Protein AF-A0A4R2BZF6-F1 (afdb_monomer_lite)

Structure (mmCIF, N/CA/C/O backbone):
data_AF-A0A4R2BZF6-F1
#
_entry.id   AF-A0A4R2BZF6-F1
#
loop_
_atom_site.group_PDB
_atom_site.id
_atom_site.type_symbol
_atom_site.label_atom_id
_atom_site.label_alt_id
_atom_site.label_comp_id
_atom_site.label_asym_id
_atom_site.label_entity_id
_atom_site.label_seq_id
_atom_site.pdbx_PDB_ins_code
_atom_site.Cartn_x
_atom_site.Cartn_y
_atom_site.Cartn_z
_atom_site.occupancy
_atom_site.B_iso_or_equiv
_atom_site.auth_seq_id
_atom_site.auth_comp_id
_atom_site.auth_asym_id
_atom_site.auth_atom_id
_atom_site.pdbx_PDB_model_num
ATOM 1 N N . MET A 1 1 ? -47.496 -6.675 66.208 1.00 60.31 1 MET A N 1
ATOM 2 C CA . MET A 1 1 ? -47.220 -6.946 64.779 1.00 60.31 1 MET A CA 1
ATOM 3 C C . MET A 1 1 ? -46.316 -8.162 64.712 1.00 60.31 1 MET A C 1
ATOM 5 O O . MET A 1 1 ? -45.277 -8.143 65.356 1.00 60.31 1 MET A O 1
ATOM 9 N N . ASP A 1 2 ? -46.725 -9.224 64.016 1.00 83.88 2 ASP A N 1
ATOM 10 C CA . ASP A 1 2 ? -45.923 -10.448 63.903 1.00 83.88 2 ASP A CA 1
ATOM 11 C C . ASP A 1 2 ? -44.584 -10.161 63.216 1.00 83.88 2 ASP A C 1
ATOM 13 O O . ASP A 1 2 ? -44.564 -9.524 62.162 1.00 83.88 2 ASP A O 1
ATOM 17 N N . ILE A 1 3 ? -43.482 -10.678 63.768 1.00 85.06 3 ILE A N 1
ATOM 18 C CA . ILE A 1 3 ? -42.110 -10.501 63.246 1.00 85.06 3 ILE A CA 1
ATOM 19 C C . ILE A 1 3 ? -41.996 -10.851 61.755 1.00 85.06 3 ILE A C 1
ATOM 21 O O . ILE A 1 3 ? -41.257 -10.221 61.006 1.00 85.06 3 ILE A O 1
ATOM 25 N N . ARG A 1 4 ? -42.775 -11.834 61.296 1.00 85.94 4 ARG A N 1
ATOM 26 C CA . ARG A 1 4 ? -42.812 -12.231 59.884 1.00 85.94 4 ARG A CA 1
ATOM 27 C C . ARG A 1 4 ? -43.486 -11.174 59.007 1.00 85.94 4 ARG A C 1
ATOM 29 O O . ARG A 1 4 ? -43.021 -10.911 57.906 1.00 85.94 4 ARG A O 1
ATOM 36 N N . ARG A 1 5 ? -44.554 -10.539 59.497 1.00 83.81 5 ARG A N 1
ATOM 37 C CA . ARG A 1 5 ? -45.266 -9.474 58.772 1.00 83.81 5 ARG A CA 1
ATOM 38 C C . ARG A 1 5 ? -44.455 -8.184 58.734 1.00 83.81 5 ARG A C 1
ATOM 40 O O . ARG A 1 5 ? -44.429 -7.537 57.693 1.00 83.81 5 ARG A O 1
ATOM 47 N N . SER A 1 6 ? -43.765 -7.834 59.822 1.00 84.00 6 SER A N 1
ATOM 48 C CA . SER A 1 6 ? -42.873 -6.668 59.829 1.00 84.00 6 SER A CA 1
ATOM 49 C C . SER A 1 6 ? -41.645 -6.871 58.939 1.00 84.00 6 SER A C 1
ATOM 51 O O . SER A 1 6 ? -41.272 -5.943 58.229 1.00 84.00 6 SER A O 1
ATOM 53 N N . ALA A 1 7 ? -41.066 -8.078 58.897 1.00 88.88 7 ALA A N 1
ATOM 54 C CA . ALA A 1 7 ? -39.955 -8.393 57.997 1.00 88.88 7 ALA A CA 1
ATOM 55 C C . ALA A 1 7 ? -40.351 -8.283 56.513 1.00 88.88 7 ALA A C 1
ATOM 57 O O . ALA A 1 7 ? -39.617 -7.692 55.724 1.00 88.88 7 ALA A O 1
ATOM 58 N N . VAL A 1 8 ? -41.532 -8.791 56.139 1.00 91.88 8 VAL A N 1
ATOM 59 C CA . VAL A 1 8 ? -42.047 -8.681 54.762 1.00 91.88 8 VAL A CA 1
ATOM 60 C C . VAL A 1 8 ? -42.300 -7.220 54.379 1.00 91.88 8 VAL A C 1
ATOM 62 O O . VAL A 1 8 ? -41.918 -6.799 53.289 1.00 91.88 8 VAL A O 1
ATOM 65 N N . LEU A 1 9 ? -42.885 -6.429 55.284 1.00 91.75 9 LEU A N 1
ATOM 66 C CA . LEU A 1 9 ? -43.101 -4.995 55.071 1.00 91.75 9 LEU A CA 1
ATOM 67 C C . LEU A 1 9 ? -41.784 -4.229 54.902 1.00 91.75 9 LEU A C 1
ATOM 69 O O . LEU A 1 9 ? -41.668 -3.416 53.989 1.00 91.75 9 LEU A O 1
ATOM 73 N N . ALA A 1 10 ? -40.779 -4.511 55.733 1.00 93.44 10 ALA A N 1
ATOM 74 C CA . ALA A 1 10 ? -39.474 -3.862 55.638 1.00 93.44 10 ALA A CA 1
ATOM 75 C C . ALA A 1 10 ? -38.775 -4.160 54.301 1.00 93.44 10 ALA A C 1
ATOM 77 O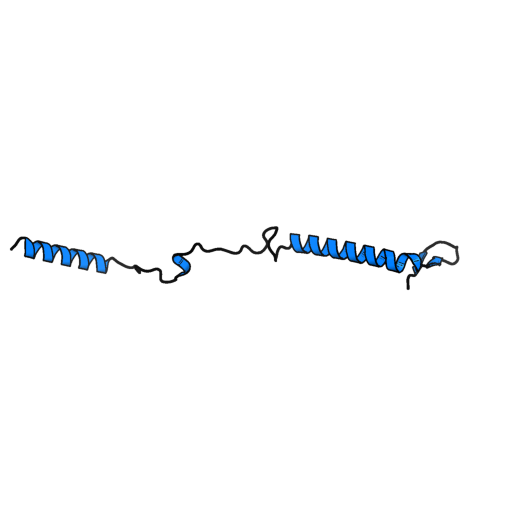 O . ALA A 1 10 ? -38.222 -3.255 53.678 1.00 93.44 10 ALA A O 1
ATOM 78 N N . LEU A 1 11 ? -38.844 -5.408 53.829 1.00 93.81 11 LEU A N 1
ATOM 79 C CA . LEU A 1 11 ? -38.231 -5.823 52.566 1.00 93.81 11 LEU A CA 1
ATOM 80 C C . LEU A 1 11 ? -38.942 -5.188 51.360 1.00 93.81 11 LEU A C 1
ATOM 82 O O . LEU A 1 11 ? -38.282 -4.704 50.443 1.00 93.81 11 LEU A O 1
ATOM 86 N N . ALA A 1 12 ? -40.276 -5.105 51.396 1.00 93.00 12 ALA A N 1
ATOM 87 C CA . ALA A 1 12 ? -41.061 -4.435 50.359 1.00 93.00 12 ALA A CA 1
ATOM 88 C C . ALA A 1 12 ? -40.745 -2.932 50.267 1.00 93.00 12 ALA A C 1
ATOM 90 O O . ALA A 1 12 ? -40.571 -2.403 49.169 1.00 93.00 12 ALA A O 1
ATOM 91 N N . ILE A 1 13 ? -40.614 -2.254 51.412 1.00 94.44 13 ILE A N 1
ATOM 92 C CA . ILE A 1 13 ? -40.240 -0.834 51.459 1.00 94.44 13 ILE A CA 1
ATOM 93 C C . ILE A 1 13 ? -38.818 -0.637 50.921 1.00 94.44 13 ILE A C 1
ATOM 95 O O . ILE A 1 13 ? -38.595 0.251 50.099 1.00 94.44 13 ILE A O 1
ATOM 99 N N . ALA A 1 14 ? -37.866 -1.484 51.321 1.00 93.31 14 ALA A N 1
ATOM 100 C CA . ALA A 1 14 ? -36.486 -1.405 50.846 1.00 93.31 14 ALA A CA 1
ATOM 101 C C . ALA A 1 14 ? -36.377 -1.612 49.325 1.00 93.31 14 ALA A C 1
ATOM 103 O O . ALA A 1 14 ? -35.686 -0.848 48.653 1.00 93.31 14 ALA A O 1
ATOM 104 N N . ALA A 1 15 ? -37.102 -2.587 48.767 1.00 90.19 15 ALA A N 1
ATOM 105 C CA . ALA A 1 15 ? -37.152 -2.819 47.324 1.00 90.19 15 ALA A CA 1
ATOM 106 C C . ALA A 1 15 ? -37.812 -1.651 46.566 1.00 90.19 15 ALA A C 1
ATOM 108 O O . ALA A 1 15 ? -37.323 -1.246 45.511 1.00 90.19 15 ALA A O 1
ATOM 109 N N . GLY A 1 16 ? -38.879 -1.067 47.123 1.00 88.50 16 GLY A N 1
ATOM 110 C CA . GLY A 1 16 ? -39.540 0.112 46.559 1.00 88.50 16 GLY A CA 1
ATOM 111 C C . GLY A 1 16 ? -38.617 1.332 46.496 1.00 88.50 16 GLY A C 1
ATOM 112 O O . GLY A 1 16 ? -38.491 1.960 45.445 1.00 88.50 16 GLY A O 1
ATOM 113 N N . ILE A 1 17 ? -37.900 1.625 47.583 1.00 91.19 17 ILE A N 1
ATOM 114 C CA . ILE A 1 17 ? -36.915 2.719 47.624 1.00 91.19 17 ILE A CA 1
ATOM 115 C C . ILE A 1 17 ? -35.772 2.458 46.636 1.00 91.19 17 ILE A C 1
ATOM 117 O O . ILE A 1 17 ? -35.382 3.358 45.894 1.00 91.19 17 ILE A O 1
ATOM 121 N N . PHE A 1 18 ? -35.269 1.222 46.581 1.00 86.62 18 PHE A N 1
ATOM 122 C CA . PHE A 1 18 ? -34.221 0.831 45.638 1.00 86.62 18 PHE A CA 1
ATOM 123 C C . PHE A 1 18 ? -34.654 1.058 44.183 1.00 86.62 18 PHE A C 1
ATOM 125 O O . PHE A 1 18 ? -33.882 1.597 43.398 1.00 86.62 18 PHE A O 1
ATOM 132 N N . SER A 1 19 ? -35.907 0.739 43.842 1.00 83.75 19 SER A N 1
ATOM 133 C CA . SER A 1 19 ? -36.441 0.927 42.486 1.00 83.75 19 SER A CA 1
ATOM 134 C C . SER A 1 19 ? -36.560 2.395 42.057 1.00 83.75 19 SER A C 1
ATOM 136 O O . SER A 1 19 ? -36.374 2.696 40.884 1.00 83.75 19 SER A O 1
ATOM 138 N N . LEU A 1 20 ? -36.811 3.314 42.997 1.00 84.38 20 LEU A N 1
ATOM 139 C CA . LEU A 1 20 ? -36.881 4.756 42.723 1.00 84.38 20 LEU A CA 1
ATOM 140 C C . LEU A 1 20 ? -35.501 5.378 42.485 1.00 84.38 20 LEU A C 1
ATOM 142 O O . LEU A 1 20 ? -35.391 6.375 41.776 1.00 84.38 20 LEU A O 1
ATOM 146 N N . PHE A 1 21 ? -34.457 4.810 43.092 1.00 82.62 21 PHE A N 1
ATOM 147 C CA . PHE A 1 21 ? -33.083 5.292 42.945 1.00 82.62 21 PHE A CA 1
ATOM 148 C C . PHE A 1 21 ? -32.339 4.621 41.782 1.00 82.62 21 PHE A C 1
ATOM 150 O O . PHE A 1 21 ? -31.282 5.085 41.355 1.00 82.62 21 PHE A O 1
ATOM 157 N N . TRP A 1 22 ? -32.880 3.517 41.269 1.00 82.94 22 TRP A N 1
ATOM 158 C CA . TRP A 1 22 ? -32.258 2.731 40.220 1.00 82.94 22 TRP A CA 1
ATOM 159 C C . TRP A 1 22 ? -32.534 3.330 38.832 1.00 82.94 22 TRP A C 1
ATOM 161 O O . TRP A 1 22 ? -33.645 3.252 38.317 1.00 82.94 22 TRP A O 1
ATOM 171 N N . SER A 1 23 ? -31.504 3.904 38.203 1.00 72.12 23 SER A N 1
ATOM 172 C CA . SER A 1 23 ? -31.568 4.545 36.876 1.00 72.12 23 SER A CA 1
ATOM 173 C C . SER A 1 23 ? -30.939 3.721 35.740 1.00 72.12 23 SER A C 1
ATOM 175 O O . SER A 1 23 ? -30.759 4.235 34.638 1.00 72.12 23 SER A O 1
ATOM 177 N N . GLY A 1 24 ? -30.574 2.459 35.996 1.00 70.94 24 GLY A N 1
ATOM 178 C CA . GLY A 1 24 ? -29.761 1.648 35.083 1.00 70.94 24 GLY A CA 1
ATOM 179 C C . GLY A 1 24 ? -30.495 0.486 34.410 1.00 70.94 24 GLY A C 1
ATOM 180 O O . GLY A 1 24 ? -31.442 -0.091 34.944 1.00 70.94 24 GLY A O 1
ATOM 181 N N . THR A 1 25 ? -30.003 0.072 33.249 1.00 71.88 25 THR A N 1
ATOM 182 C CA . THR A 1 25 ? -30.320 -1.221 32.639 1.00 71.88 25 THR A CA 1
ATOM 183 C C . THR A 1 25 ? -29.449 -2.308 33.286 1.00 71.88 25 THR A C 1
ATOM 185 O O . THR A 1 25 ? -28.237 -2.162 33.405 1.00 71.88 25 THR A O 1
ATOM 188 N N . PHE A 1 26 ? -30.045 -3.415 33.750 1.00 66.31 26 PHE A N 1
ATOM 189 C CA . PHE A 1 26 ? -29.285 -4.558 34.304 1.00 66.31 26 PHE A CA 1
ATOM 190 C C . PHE A 1 26 ? -28.558 -5.372 33.227 1.00 66.31 26 PHE A C 1
ATOM 192 O O . PHE A 1 26 ? -27.726 -6.226 33.527 1.00 66.31 26 PHE A O 1
ATOM 199 N N . LEU A 1 27 ? -28.921 -5.132 31.971 1.00 68.81 27 LEU A N 1
ATOM 200 C CA . LEU A 1 27 ? -28.433 -5.832 30.805 1.00 68.81 27 LEU A CA 1
ATOM 201 C C . LEU A 1 27 ? -27.753 -4.810 29.894 1.00 68.81 27 LEU A C 1
ATOM 203 O O . LEU A 1 27 ? -28.280 -3.707 29.732 1.00 68.81 27 LEU A O 1
ATOM 207 N N . PRO A 1 28 ? -26.618 -5.166 29.283 1.00 66.31 28 PRO A N 1
ATOM 208 C CA . PRO A 1 28 ? -25.966 -4.304 28.314 1.00 66.31 28 PRO A CA 1
ATOM 209 C C . PRO A 1 28 ? -26.934 -4.052 27.154 1.00 66.31 28 PRO A C 1
ATOM 211 O O . PRO A 1 28 ? -27.375 -4.989 26.489 1.00 66.31 28 PRO A O 1
ATOM 214 N N . GLU A 1 29 ? -27.278 -2.784 26.912 1.00 68.75 29 GLU A N 1
ATOM 215 C CA . GLU A 1 29 ? -28.181 -2.377 25.821 1.00 68.75 29 GLU A CA 1
ATOM 216 C C . GLU A 1 29 ? -27.631 -2.758 24.443 1.00 68.75 29 GLU A C 1
ATOM 218 O O . GLU A 1 29 ? -28.369 -2.816 23.458 1.00 68.75 29 GLU A O 1
ATOM 223 N N . ARG A 1 30 ? -26.322 -3.021 24.359 1.00 64.19 30 ARG A N 1
ATOM 224 C CA . ARG A 1 30 ? -25.655 -3.448 23.138 1.00 64.19 30 ARG A CA 1
ATOM 225 C C . ARG A 1 30 ? -24.800 -4.678 23.424 1.00 64.19 30 ARG A C 1
ATOM 227 O O . ARG A 1 30 ? -23.993 -4.651 24.350 1.00 64.19 30 ARG A O 1
ATOM 234 N N . PRO A 1 31 ? -24.864 -5.723 22.582 1.00 65.19 31 PRO A N 1
ATOM 235 C CA . PRO A 1 31 ? -24.014 -6.907 22.735 1.00 65.19 31 PRO A CA 1
ATOM 236 C C . PRO A 1 31 ? -22.509 -6.578 22.679 1.00 65.19 31 PRO A C 1
ATOM 238 O O . PRO A 1 31 ? -21.695 -7.365 23.147 1.00 65.19 31 PRO A O 1
ATOM 241 N N . ALA A 1 32 ? -22.137 -5.410 22.142 1.00 65.06 32 ALA A N 1
ATOM 242 C CA . ALA A 1 32 ? -20.763 -4.923 22.078 1.00 65.06 32 ALA A CA 1
ATOM 243 C C . ALA A 1 32 ? -20.181 -4.459 23.428 1.00 65.06 32 ALA A C 1
ATOM 245 O O . ALA A 1 32 ? -18.965 -4.360 23.521 1.00 65.06 32 ALA A O 1
ATOM 246 N N . ASP A 1 33 ? -20.990 -4.207 24.465 1.00 67.12 33 ASP A N 1
ATOM 247 C CA . ASP A 1 33 ? -20.471 -3.807 25.790 1.00 67.12 33 ASP A CA 1
ATOM 248 C C . ASP A 1 33 ? -19.862 -4.981 26.571 1.00 67.12 33 ASP A C 1
ATOM 250 O O . ASP A 1 33 ? -19.052 -4.783 27.474 1.00 67.12 33 ASP A O 1
ATOM 254 N N . LEU A 1 34 ? -20.213 -6.218 26.205 1.00 71.56 34 LEU A N 1
ATOM 255 C CA . LEU A 1 34 ? -19.636 -7.438 26.785 1.00 71.56 34 LEU A CA 1
ATOM 256 C C . LEU A 1 34 ? -18.353 -7.888 26.075 1.00 71.56 34 LEU A C 1
ATOM 258 O O . LEU A 1 34 ? -17.740 -8.878 26.475 1.00 71.56 34 LEU A O 1
ATOM 262 N N . ILE A 1 35 ? -17.963 -7.204 24.999 1.00 73.62 35 ILE A N 1
ATOM 263 C CA . ILE A 1 35 ? -16.860 -7.598 24.127 1.00 73.62 35 ILE A CA 1
ATOM 264 C C . ILE A 1 35 ? -15.849 -6.452 24.105 1.00 73.62 35 ILE A C 1
ATOM 266 O O . ILE A 1 35 ? -16.210 -5.286 23.986 1.00 73.62 35 ILE A O 1
ATOM 270 N N . SER A 1 36 ? -14.557 -6.770 24.211 1.00 72.25 36 SER A N 1
ATOM 271 C CA . SER A 1 36 ? -13.510 -5.755 24.078 1.00 72.25 36 SER A CA 1
ATOM 272 C C . SER A 1 36 ? -13.605 -5.087 22.701 1.00 72.25 36 SER A C 1
ATOM 274 O O . SER A 1 36 ? -13.534 -5.757 21.669 1.00 72.25 36 SER A O 1
ATOM 276 N N . GLN A 1 37 ? -13.780 -3.765 22.690 1.00 70.06 37 GLN A N 1
ATOM 277 C CA . GLN A 1 37 ? -13.812 -2.960 21.472 1.00 70.06 37 GLN A CA 1
ATOM 278 C C . GLN A 1 37 ? -12.448 -3.050 20.771 1.00 70.06 37 GLN A C 1
ATOM 280 O O . GLN A 1 37 ? -11.456 -2.473 21.220 1.00 70.06 37 GLN A O 1
ATOM 285 N N . ALA A 1 38 ? -12.382 -3.788 19.664 1.00 70.44 38 ALA A N 1
ATOM 286 C CA . ALA A 1 38 ? -11.188 -3.873 18.834 1.00 70.44 38 ALA A CA 1
ATOM 287 C C . ALA A 1 38 ? -11.135 -2.672 17.879 1.00 70.44 38 ALA A C 1
ATOM 289 O O . ALA A 1 38 ? -11.630 -2.725 16.753 1.00 70.44 38 ALA A O 1
ATOM 290 N N . GLU A 1 39 ? -10.544 -1.564 18.325 1.00 70.00 39 GLU A N 1
ATOM 291 C CA . GLU A 1 39 ? -10.378 -0.383 17.480 1.00 70.00 39 GLU A CA 1
ATOM 292 C C . GLU A 1 39 ? -9.266 -0.609 16.439 1.00 70.00 39 GLU A C 1
ATOM 294 O O . GLU A 1 39 ? -8.073 -0.705 16.754 1.00 70.00 39 GLU A O 1
ATOM 299 N N . ALA A 1 40 ? -9.650 -0.693 15.165 1.00 67.62 40 ALA A N 1
ATOM 300 C CA . ALA A 1 40 ? -8.706 -0.823 14.065 1.00 67.62 40 ALA A CA 1
ATOM 301 C C . ALA A 1 40 ? -8.031 0.530 13.786 1.00 67.62 40 ALA A C 1
ATOM 303 O O . ALA A 1 40 ? -8.545 1.372 13.051 1.00 67.62 40 ALA A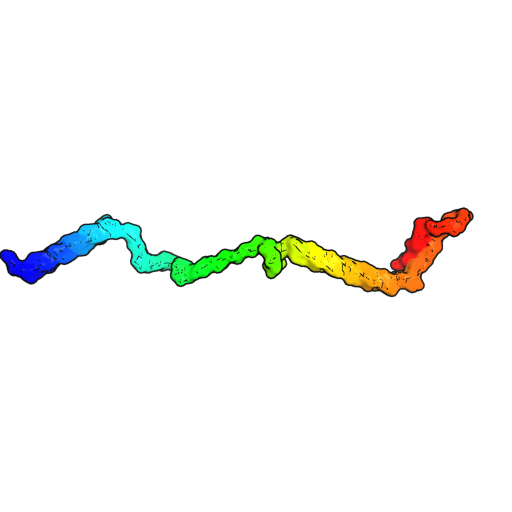 O 1
ATOM 304 N N . ARG A 1 41 ? -6.837 0.740 14.352 1.00 70.56 41 ARG A N 1
ATOM 305 C CA . ARG A 1 41 ? -6.022 1.930 14.057 1.00 70.56 41 ARG A CA 1
ATOM 306 C C . ARG A 1 41 ? -5.477 1.885 12.630 1.00 70.56 41 ARG A C 1
ATOM 308 O O . ARG A 1 41 ? -4.499 1.190 12.345 1.00 70.56 41 ARG A O 1
ATOM 315 N N . ILE A 1 42 ? -6.082 2.673 11.749 1.00 68.56 42 ILE A N 1
ATOM 316 C CA . ILE A 1 42 ? -5.637 2.884 10.368 1.00 68.56 42 ILE A CA 1
ATOM 317 C C . ILE A 1 42 ? -4.323 3.685 10.372 1.00 68.56 42 ILE A C 1
ATOM 319 O O . ILE A 1 42 ? -4.161 4.632 11.136 1.00 68.56 42 ILE A O 1
ATOM 323 N N . GLY A 1 43 ? -3.357 3.299 9.533 1.00 71.69 43 GLY A N 1
ATOM 324 C CA . GLY A 1 43 ? -2.110 4.050 9.337 1.00 71.69 43 GLY A CA 1
ATOM 325 C C . GLY A 1 43 ? -0.913 3.587 10.173 1.00 71.69 43 GLY A C 1
ATOM 326 O O . GLY A 1 43 ? 0.219 3.973 9.868 1.00 71.69 43 GLY A O 1
ATOM 327 N N . ARG A 1 44 ? -1.103 2.700 11.163 1.00 74.69 44 ARG A N 1
ATOM 328 C CA . ARG A 1 44 ? 0.016 2.116 11.930 1.00 74.69 44 ARG A CA 1
ATOM 329 C C . ARG A 1 44 ? 0.982 1.388 10.977 1.00 74.69 44 ARG A C 1
ATOM 331 O O . ARG A 1 44 ? 0.506 0.737 10.037 1.00 74.69 44 ARG A O 1
ATOM 338 N N . PRO A 1 45 ? 2.313 1.481 11.164 1.00 67.19 45 PRO A N 1
ATOM 339 C CA . PRO A 1 45 ? 3.258 0.701 10.369 1.00 67.19 45 PRO A CA 1
ATOM 340 C C . PRO A 1 45 ? 2.867 -0.786 10.392 1.00 67.19 45 PRO A C 1
ATOM 342 O O . PRO A 1 45 ? 2.549 -1.321 11.448 1.00 67.19 45 PRO A O 1
ATOM 345 N N . ALA A 1 46 ? 2.851 -1.411 9.209 1.00 68.19 46 ALA A N 1
ATOM 346 C CA . ALA A 1 46 ? 2.371 -2.776 8.934 1.00 68.19 46 ALA A CA 1
ATOM 347 C C . ALA A 1 46 ? 0.842 -3.012 8.907 1.00 68.19 46 ALA A C 1
ATOM 349 O O . ALA A 1 46 ? 0.412 -4.154 8.775 1.00 68.19 46 ALA A O 1
ATOM 350 N N . THR A 1 47 ? 0.006 -1.969 8.920 1.00 77.88 47 THR A N 1
ATOM 351 C CA . THR A 1 47 ? -1.419 -2.104 8.548 1.00 77.88 47 THR A CA 1
ATOM 352 C C . THR A 1 47 ? -1.609 -2.033 7.021 1.00 77.88 47 THR A C 1
ATOM 354 O O . THR A 1 47 ? -0.780 -1.423 6.333 1.00 77.88 47 THR A O 1
ATOM 357 N N . PRO A 1 48 ? -2.682 -2.626 6.451 1.00 73.25 48 PRO A N 1
ATOM 358 C CA . PRO A 1 48 ? -2.923 -2.619 5.003 1.00 73.25 48 PRO A CA 1
ATOM 359 C C . PRO A 1 48 ? -2.926 -1.211 4.387 1.00 73.25 48 PRO A C 1
ATOM 361 O O . PRO A 1 48 ? -2.410 -1.027 3.286 1.00 73.25 48 PRO A O 1
ATOM 364 N N . VAL A 1 49 ? -3.420 -0.217 5.135 1.00 79.06 49 VAL A N 1
ATOM 365 C CA . VAL A 1 49 ? -3.565 1.191 4.722 1.00 79.06 49 VAL A CA 1
ATOM 366 C C . VAL A 1 49 ? -2.506 2.078 5.404 1.00 79.06 49 VAL A C 1
ATOM 368 O O . VAL A 1 49 ? -2.798 3.131 5.960 1.00 79.06 49 VAL A O 1
ATOM 371 N N . SER A 1 50 ? -1.244 1.639 5.420 1.00 83.94 50 SER A N 1
ATOM 372 C CA . SER A 1 50 ? -0.121 2.433 5.947 1.00 83.94 50 SER A CA 1
ATOM 373 C C . SER A 1 50 ? 0.596 3.202 4.833 1.00 83.94 50 SER A C 1
ATOM 375 O O . SER A 1 50 ? 1.145 2.582 3.920 1.00 83.94 50 SER A O 1
ATOM 377 N N . TYR A 1 51 ? 0.678 4.536 4.940 1.00 85.06 51 TYR A N 1
ATOM 378 C CA . TYR A 1 51 ? 1.359 5.395 3.954 1.00 85.06 51 TYR A CA 1
ATOM 379 C C . TYR A 1 51 ? 2.836 5.019 3.766 1.00 85.06 51 TYR A C 1
ATOM 381 O O . TYR A 1 51 ? 3.307 4.852 2.643 1.00 85.06 51 TYR A O 1
ATOM 389 N N . ALA A 1 52 ? 3.555 4.765 4.866 1.00 85.88 52 ALA A N 1
ATOM 390 C CA . ALA A 1 52 ? 4.939 4.293 4.814 1.00 85.88 52 ALA A CA 1
ATOM 391 C C . ALA A 1 52 ? 5.065 2.936 4.091 1.00 85.88 52 ALA A C 1
ATOM 393 O O . ALA A 1 52 ? 6.027 2.693 3.360 1.00 85.88 52 ALA A O 1
ATOM 394 N N . GLY A 1 53 ? 4.083 2.047 4.267 1.00 86.25 53 GLY A N 1
ATOM 395 C CA . GLY A 1 53 ? 4.026 0.759 3.573 1.00 86.25 53 GLY A CA 1
ATOM 396 C C . GLY A 1 53 ? 3.715 0.890 2.080 1.00 86.25 53 GLY A C 1
ATOM 397 O O . GLY A 1 53 ? 4.261 0.129 1.278 1.00 86.25 53 GLY A O 1
ATOM 398 N N . VAL A 1 54 ? 2.867 1.848 1.695 1.00 87.62 54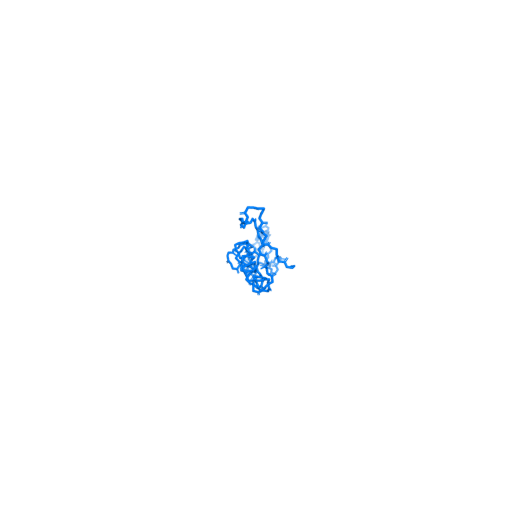 VAL A N 1
ATOM 399 C CA . VAL A 1 54 ? 2.598 2.176 0.287 1.00 87.62 54 VAL A CA 1
ATOM 400 C C . VAL A 1 54 ? 3.858 2.729 -0.367 1.00 87.62 54 VAL A C 1
ATOM 402 O O . VAL A 1 54 ? 4.275 2.174 -1.377 1.00 87.62 54 VAL A O 1
ATOM 405 N N . ALA A 1 55 ? 4.520 3.711 0.252 1.00 88.25 55 ALA A N 1
ATOM 406 C CA . ALA A 1 55 ? 5.750 4.307 -0.271 1.00 88.25 55 ALA A CA 1
ATOM 407 C C . ALA A 1 55 ? 6.847 3.258 -0.530 1.00 88.25 55 ALA A C 1
ATOM 409 O O . ALA A 1 55 ? 7.452 3.218 -1.596 1.00 88.25 55 ALA A O 1
ATOM 410 N N . ARG A 1 56 ? 7.068 2.323 0.403 1.00 90.25 56 ARG A N 1
ATOM 411 C CA . ARG A 1 56 ? 8.040 1.232 0.195 1.00 90.25 56 ARG A CA 1
ATOM 412 C C . ARG A 1 56 ? 7.642 0.300 -0.957 1.00 90.25 56 ARG A C 1
ATOM 414 O O . ARG A 1 56 ? 8.508 -0.145 -1.711 1.00 90.25 56 ARG A O 1
ATOM 421 N N . ARG A 1 57 ? 6.346 -0.015 -1.100 1.00 90.81 57 ARG 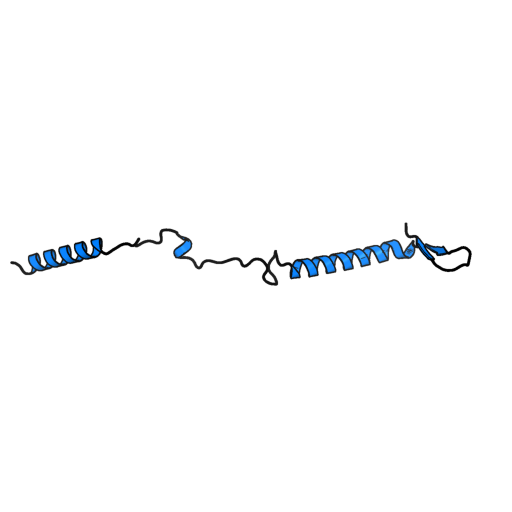A N 1
ATOM 422 C CA . ARG A 1 57 ? 5.834 -0.881 -2.179 1.00 90.81 57 ARG A CA 1
ATOM 423 C C . ARG A 1 57 ? 5.913 -0.206 -3.543 1.00 90.81 57 ARG A C 1
ATOM 425 O O . ARG A 1 57 ? 6.286 -0.878 -4.502 1.00 90.81 57 ARG A O 1
ATOM 432 N N . THR A 1 58 ? 5.595 1.082 -3.635 1.00 92.31 58 THR A N 1
ATOM 433 C CA . THR A 1 58 ? 5.717 1.844 -4.882 1.00 92.31 58 THR A CA 1
ATOM 434 C C . THR A 1 58 ? 7.175 1.958 -5.302 1.00 92.31 58 THR A C 1
ATOM 436 O O . THR A 1 58 ? 7.467 1.621 -6.445 1.00 92.31 58 THR A O 1
ATOM 439 N N . THR A 1 59 ? 8.097 2.282 -4.386 1.00 93.75 59 THR A N 1
ATOM 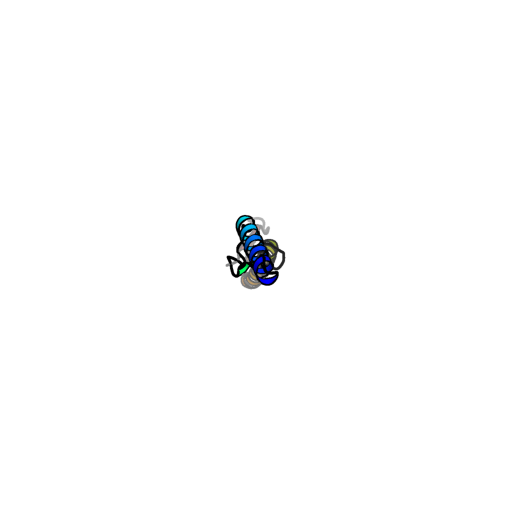440 C CA . THR A 1 59 ? 9.539 2.316 -4.691 1.00 93.75 59 THR A CA 1
ATOM 441 C C . THR A 1 59 ? 10.060 0.957 -5.149 1.00 93.75 59 THR A C 1
ATOM 443 O O . THR A 1 59 ? 10.780 0.876 -6.136 1.00 93.75 59 THR A O 1
ATOM 446 N N . ARG A 1 60 ? 9.678 -0.145 -4.487 1.00 94.00 60 ARG A N 1
ATOM 447 C CA . ARG A 1 60 ? 10.065 -1.480 -4.974 1.00 94.00 60 ARG A CA 1
ATOM 448 C C . ARG A 1 60 ? 9.539 -1.730 -6.383 1.00 94.00 60 ARG A C 1
ATOM 450 O O . ARG A 1 60 ? 10.305 -2.145 -7.242 1.00 94.00 60 ARG A O 1
ATOM 457 N N . ARG A 1 61 ? 8.250 -1.482 -6.630 1.00 94.81 61 ARG A N 1
ATOM 458 C CA . ARG A 1 61 ? 7.636 -1.709 -7.947 1.00 94.81 61 ARG A CA 1
ATOM 459 C C . ARG A 1 61 ? 8.284 -0.861 -9.038 1.00 94.81 61 ARG A C 1
ATOM 461 O O . ARG A 1 61 ? 8.541 -1.398 -10.107 1.00 94.81 61 ARG A O 1
ATOM 468 N N . SER A 1 62 ? 8.576 0.412 -8.773 1.00 95.00 62 SER A N 1
ATOM 469 C CA . SER A 1 62 ? 9.238 1.284 -9.745 1.00 95.00 62 SER A CA 1
ATOM 470 C C . SER A 1 62 ? 10.666 0.829 -10.032 1.00 95.00 62 SER A C 1
ATOM 472 O O . SER A 1 62 ? 11.054 0.793 -11.194 1.00 95.00 62 SER A O 1
ATOM 474 N N . VAL A 1 63 ? 11.419 0.406 -9.012 1.00 95.19 63 VAL A N 1
ATOM 475 C CA . VAL A 1 63 ? 12.773 -0.139 -9.192 1.00 95.19 63 VAL A CA 1
ATOM 476 C C . VAL A 1 63 ? 12.744 -1.433 -10.006 1.00 95.19 63 VAL A C 1
ATOM 478 O O . VAL A 1 63 ? 13.500 -1.555 -10.964 1.00 95.19 63 VAL A O 1
ATOM 481 N N . TYR A 1 64 ? 11.854 -2.377 -9.685 1.00 94.75 64 TYR A N 1
ATOM 482 C CA . TYR A 1 64 ? 11.725 -3.621 -10.455 1.00 94.75 64 TYR A CA 1
ATOM 483 C C . TYR A 1 64 ? 11.289 -3.367 -11.903 1.00 94.75 64 TYR A C 1
ATOM 485 O O . TYR A 1 64 ? 11.874 -3.935 -12.822 1.00 94.75 64 TYR A O 1
ATOM 493 N N . ALA A 1 65 ? 10.295 -2.500 -12.118 1.00 93.44 65 ALA A N 1
ATOM 494 C CA . ALA A 1 65 ? 9.835 -2.144 -13.458 1.00 93.44 65 ALA A CA 1
ATOM 495 C C . ALA A 1 65 ? 10.925 -1.419 -14.262 1.00 93.44 65 ALA A C 1
ATOM 497 O O . ALA A 1 65 ? 11.152 -1.751 -15.421 1.00 93.44 65 ALA A O 1
ATOM 498 N N . GLY A 1 66 ? 11.635 -0.474 -13.640 1.00 92.06 66 GLY A N 1
ATOM 499 C CA . GLY A 1 66 ? 12.746 0.243 -14.262 1.00 92.06 66 GLY A CA 1
ATOM 500 C C . GLY A 1 66 ? 13.906 -0.682 -14.624 1.00 92.06 66 GLY A C 1
ATOM 501 O O . GLY A 1 66 ? 14.433 -0.589 -15.728 1.00 92.06 66 GLY A O 1
ATOM 502 N N . ALA A 1 67 ? 14.260 -1.623 -13.745 1.00 89.75 67 ALA A N 1
ATOM 503 C CA . ALA A 1 67 ? 15.292 -2.620 -14.023 1.00 89.75 67 ALA A CA 1
ATOM 504 C C . ALA A 1 67 ? 14.908 -3.537 -15.196 1.00 89.75 67 ALA A C 1
ATOM 506 O O . ALA A 1 67 ? 15.734 -3.787 -16.070 1.00 89.75 67 ALA A O 1
ATOM 507 N N . ALA A 1 68 ? 13.653 -3.994 -15.253 1.00 88.19 68 ALA A N 1
ATOM 508 C CA . ALA A 1 68 ? 13.157 -4.809 -16.361 1.00 88.19 68 ALA A CA 1
ATOM 509 C C . ALA A 1 68 ? 13.095 -4.030 -17.689 1.00 88.19 68 ALA A C 1
ATOM 511 O O . ALA A 1 68 ? 13.437 -4.564 -18.740 1.00 88.19 68 ALA A O 1
ATOM 512 N N . ALA A 1 69 ? 12.697 -2.756 -17.656 1.00 87.00 69 ALA A N 1
ATOM 513 C CA . ALA A 1 69 ? 12.722 -1.901 -18.841 1.00 87.00 69 ALA A CA 1
ATOM 514 C C . ALA A 1 69 ? 14.160 -1.660 -19.322 1.00 87.00 69 ALA A C 1
ATOM 516 O O . ALA A 1 69 ? 14.432 -1.734 -20.518 1.00 87.00 69 ALA A O 1
ATOM 517 N N . ALA A 1 70 ? 15.098 -1.429 -18.401 1.00 85.56 70 ALA A N 1
ATOM 518 C CA . ALA A 1 70 ? 16.499 -1.228 -18.743 1.00 85.56 70 ALA A CA 1
ATOM 519 C C . ALA A 1 70 ? 17.086 -2.443 -19.476 1.00 85.56 70 ALA A C 1
ATOM 521 O O . ALA A 1 70 ? 17.741 -2.260 -20.495 1.00 85.56 70 ALA A O 1
ATOM 522 N N . THR A 1 71 ? 16.815 -3.674 -19.029 1.00 84.56 71 THR A N 1
ATOM 523 C CA . THR A 1 71 ? 17.300 -4.877 -19.731 1.00 84.56 71 THR A CA 1
ATOM 524 C C . THR A 1 71 ? 16.627 -5.095 -21.085 1.00 84.56 71 THR A C 1
ATOM 526 O O . THR A 1 71 ? 17.263 -5.630 -21.990 1.00 84.56 71 THR A O 1
ATOM 529 N N . TYR A 1 72 ? 15.374 -4.665 -21.245 1.00 83.81 72 TYR A N 1
ATOM 530 C CA . TYR A 1 72 ? 14.649 -4.767 -22.511 1.00 83.81 72 TYR A CA 1
ATOM 531 C C . TYR A 1 72 ? 15.172 -3.786 -23.570 1.00 83.81 72 TYR A C 1
ATOM 533 O O . TYR A 1 72 ? 15.431 -4.181 -24.705 1.00 83.81 72 TYR A O 1
ATOM 541 N N . TYR A 1 73 ? 15.363 -2.516 -23.202 1.00 81.88 73 TYR A N 1
ATOM 542 C CA . TYR A 1 73 ? 15.761 -1.469 -24.148 1.00 81.88 73 TYR A CA 1
ATOM 543 C C . TYR A 1 73 ? 17.280 -1.358 -24.342 1.00 81.88 73 TYR A C 1
ATOM 545 O O . TYR A 1 73 ? 17.708 -0.933 -25.414 1.00 81.88 73 TYR A O 1
ATOM 553 N N . ALA A 1 74 ? 18.103 -1.778 -23.369 1.00 77.00 74 ALA A N 1
ATOM 554 C CA . ALA A 1 74 ? 19.567 -1.678 -23.436 1.00 77.00 74 ALA A CA 1
ATOM 555 C C . ALA A 1 74 ? 20.203 -2.163 -24.758 1.00 77.00 74 ALA A C 1
ATOM 557 O O . ALA A 1 74 ? 21.019 -1.418 -25.300 1.00 77.00 74 ALA A O 1
ATOM 558 N N . PRO A 1 75 ? 19.861 -3.342 -25.323 1.00 77.44 75 PRO A N 1
ATOM 559 C CA . PRO A 1 75 ? 20.478 -3.800 -26.571 1.00 77.44 75 PRO A CA 1
ATOM 560 C C . PRO A 1 75 ? 20.032 -3.019 -27.824 1.00 77.44 75 PRO A C 1
ATOM 562 O O . PRO A 1 75 ? 20.653 -3.175 -28.872 1.00 77.44 75 PRO A O 1
ATOM 565 N N . GLY A 1 76 ? 18.979 -2.194 -27.745 1.00 81.44 76 GLY A N 1
ATOM 566 C CA . GLY A 1 76 ? 18.413 -1.452 -28.882 1.00 81.44 76 GLY A CA 1
ATOM 567 C C . GLY A 1 76 ? 18.672 0.057 -28.877 1.00 81.44 76 GLY A C 1
ATOM 568 O O . GLY A 1 76 ? 18.273 0.742 -29.818 1.00 81.44 76 GLY A O 1
ATOM 569 N N . CYS A 1 77 ? 19.309 0.603 -27.839 1.00 88.06 77 CYS A N 1
ATOM 570 C CA . CYS A 1 77 ? 19.553 2.040 -27.745 1.00 88.06 77 CYS A CA 1
ATOM 571 C C . CYS A 1 77 ? 20.753 2.469 -28.610 1.00 88.06 77 CYS A C 1
ATOM 573 O O . CYS A 1 77 ? 21.877 2.010 -28.406 1.00 88.06 77 CYS A O 1
ATOM 575 N N . VAL A 1 78 ? 20.537 3.404 -29.539 1.00 89.44 78 VAL A N 1
ATOM 576 C CA . VAL A 1 78 ? 21.584 3.991 -30.396 1.00 89.44 78 VAL A CA 1
ATOM 577 C C . VAL A 1 78 ? 21.943 5.392 -29.901 1.00 89.44 78 VAL A C 1
ATOM 579 O O . VAL A 1 78 ? 21.072 6.153 -29.479 1.00 89.44 78 VAL A O 1
ATOM 582 N N . GLN A 1 79 ? 23.226 5.755 -29.950 1.00 90.88 79 GLN A N 1
ATOM 583 C CA . GLN A 1 79 ? 23.683 7.088 -29.545 1.00 90.88 79 GLN A CA 1
ATOM 584 C C . GLN A 1 79 ? 23.302 8.146 -30.585 1.00 90.88 79 GLN A C 1
ATOM 586 O O . GLN A 1 79 ? 23.588 7.984 -31.772 1.00 90.88 79 GLN A O 1
ATOM 591 N N . ILE A 1 80 ? 22.718 9.253 -30.133 1.00 91.00 80 ILE A N 1
ATOM 592 C CA . ILE A 1 80 ? 22.517 10.456 -30.941 1.00 91.00 80 ILE A CA 1
ATOM 593 C C . ILE A 1 80 ? 23.759 11.334 -30.765 1.00 91.00 80 ILE A C 1
ATOM 595 O O . ILE A 1 80 ? 24.105 11.705 -29.638 1.00 91.00 80 ILE A O 1
ATOM 599 N N . ARG A 1 81 ? 24.420 11.671 -31.875 1.00 95.38 81 ARG A N 1
ATOM 600 C CA . ARG A 1 81 ? 25.555 12.603 -31.898 1.00 95.38 81 ARG A CA 1
ATOM 601 C C . ARG A 1 81 ? 25.166 13.936 -32.524 1.00 95.38 81 ARG A C 1
ATOM 603 O O . ARG A 1 81 ? 24.338 13.966 -33.432 1.00 95.38 81 ARG A O 1
ATOM 610 N N . ASP A 1 82 ? 25.770 15.015 -32.039 1.00 93.50 82 ASP A N 1
ATOM 611 C CA . ASP A 1 82 ? 25.715 16.322 -32.696 1.00 93.50 82 ASP A CA 1
ATOM 612 C C . ASP A 1 82 ? 26.646 16.374 -33.927 1.00 93.50 82 ASP A C 1
ATOM 614 O O . ASP A 1 82 ? 27.396 15.436 -34.211 1.00 93.50 82 ASP A O 1
ATOM 618 N N . ALA A 1 83 ? 26.617 17.488 -34.663 1.00 93.50 83 ALA A N 1
ATOM 619 C CA . ALA A 1 83 ? 27.491 17.710 -35.819 1.00 93.50 83 ALA A CA 1
ATOM 620 C C . ALA A 1 83 ? 28.995 17.706 -35.466 1.00 93.50 83 ALA A C 1
ATOM 622 O O . ALA A 1 83 ? 29.831 17.543 -36.352 1.00 93.50 83 ALA A O 1
ATOM 623 N N . ASN A 1 84 ? 29.336 17.847 -34.181 1.00 95.75 84 ASN A N 1
ATOM 624 C CA . ASN A 1 84 ? 30.703 17.893 -33.672 1.00 95.75 84 ASN A CA 1
ATOM 625 C C . ASN A 1 84 ? 31.183 16.517 -33.162 1.00 95.75 84 ASN A C 1
ATOM 627 O O . ASN A 1 84 ? 32.329 16.386 -32.735 1.00 95.75 84 ASN A O 1
ATOM 631 N N . GLY A 1 85 ? 30.327 15.488 -33.202 1.00 93.06 85 GLY A N 1
ATOM 632 C CA . GLY A 1 85 ? 30.624 14.123 -32.760 1.00 93.06 85 GLY A CA 1
ATOM 633 C C . GLY A 1 85 ? 30.370 13.840 -31.272 1.00 93.06 85 GLY A C 1
ATOM 634 O O . GLY A 1 85 ? 30.559 12.696 -30.833 1.00 93.06 85 GLY A O 1
ATOM 635 N N . ASN A 1 86 ? 29.901 14.821 -30.498 1.00 95.56 86 ASN A N 1
ATOM 636 C CA . ASN A 1 86 ? 29.581 14.658 -29.081 1.00 95.56 86 ASN A CA 1
ATOM 637 C C . ASN A 1 86 ? 28.267 13.901 -28.896 1.00 95.56 86 ASN A C 1
ATOM 639 O O . ASN A 1 86 ? 27.323 14.054 -29.670 1.00 95.56 86 ASN A O 1
ATOM 643 N N . VAL A 1 87 ? 28.191 13.097 -27.836 1.00 93.19 87 VAL A N 1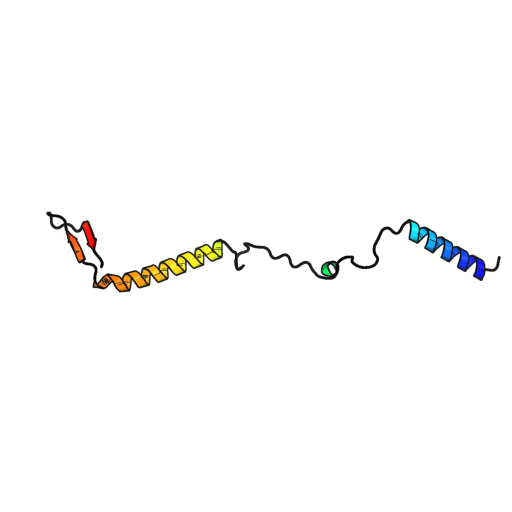
ATOM 644 C CA . VAL A 1 87 ? 26.986 12.336 -27.486 1.00 93.19 87 VAL A CA 1
ATOM 645 C C . VAL A 1 87 ? 26.016 13.259 -26.761 1.00 93.19 87 VAL A C 1
ATOM 647 O O . VAL A 1 87 ? 26.294 13.698 -25.648 1.00 93.19 87 VAL A O 1
ATOM 650 N N . VAL A 1 88 ? 24.874 13.532 -27.386 1.00 93.62 88 VAL A N 1
ATOM 651 C CA . VAL A 1 88 ? 23.832 14.414 -26.831 1.00 93.62 88 VAL A CA 1
ATOM 652 C C . VAL A 1 88 ? 22.636 13.640 -26.279 1.00 93.62 88 VAL A C 1
ATOM 654 O O . VAL A 1 88 ? 21.810 14.202 -25.565 1.00 93.62 88 VAL A O 1
ATOM 657 N N . GLY A 1 89 ? 22.542 12.340 -26.567 1.00 90.94 89 GLY A N 1
ATOM 658 C CA . GLY A 1 89 ? 21.495 11.486 -26.023 1.00 90.94 89 GLY A CA 1
ATOM 659 C C . GLY A 1 89 ? 21.522 10.067 -26.574 1.00 90.94 89 GLY A C 1
ATOM 660 O O . GLY A 1 89 ? 22.392 9.696 -27.361 1.00 90.94 89 GLY A O 1
ATOM 661 N N . TYR A 1 90 ? 20.531 9.280 -26.167 1.00 89.44 90 TYR A N 1
ATOM 662 C CA . TYR A 1 90 ? 20.308 7.918 -26.639 1.00 89.44 90 TYR A CA 1
ATOM 663 C C . TYR A 1 90 ? 18.876 7.803 -27.157 1.00 89.44 90 TYR A C 1
ATOM 665 O O . TYR A 1 90 ? 17.944 8.312 -26.534 1.00 89.44 90 TYR A O 1
ATOM 673 N N . ARG A 1 91 ? 18.703 7.133 -28.295 1.00 86.62 91 ARG A N 1
ATOM 674 C CA . ARG A 1 91 ? 17.400 6.777 -28.853 1.00 86.62 91 ARG A CA 1
ATOM 675 C C . ARG A 1 91 ? 17.198 5.282 -28.681 1.00 86.62 91 ARG A C 1
ATOM 677 O O . ARG A 1 91 ? 17.915 4.503 -29.300 1.00 86.62 91 ARG A O 1
ATOM 684 N N . CYS A 1 92 ? 16.235 4.900 -27.859 1.00 86.81 92 CYS A N 1
ATOM 685 C CA . CYS A 1 92 ? 15.758 3.525 -27.757 1.00 86.81 92 CYS A CA 1
ATOM 686 C C . CYS A 1 92 ? 14.442 3.402 -28.560 1.00 86.81 92 CYS A C 1
ATOM 688 O O . CYS A 1 92 ? 13.810 4.439 -28.796 1.00 86.81 92 CYS A O 1
ATOM 690 N N . PRO A 1 93 ? 14.076 2.201 -29.047 1.00 76.50 93 PRO A N 1
ATOM 691 C CA . PRO A 1 93 ? 12.819 1.973 -29.764 1.00 76.50 93 PRO A CA 1
ATOM 692 C C . PRO A 1 93 ? 11.578 2.278 -28.920 1.00 76.50 93 PRO A C 1
ATOM 694 O O . PRO A 1 93 ? 11.663 2.162 -27.676 1.00 76.50 93 PRO A O 1
#

Radius of gyration: 39.5 Å; chains: 1; bounding box: 78×30×101 Å

pLDDT: mean 83.12, std 9.89, range [60.31, 95.75]

Sequence (93 aa):
MDIRRSAVLALAIAAGIFSLFWSGTFLPERPADLISQAEARIGRPATPVSYAGVARRTTRRSVYAGAAAATYYAPGCVQIRDANGNVVGYRCP

Secondary structure (DSSP, 8-state):
--HHHHHHHHHHHHHHHHHHH--S-SS-SSGGGGS------TTSTTSTT-HHHHHHHHHHHHHHHHHHHHHHHGGGPEEEE-TTS-EEEEE--

Organism: NCBI:txid194963

Foldseek 3Di:
DDPVVVVVVVVVVVVVVVVVVDPDDPDPPDPCVVPPDPDDDAQPPPDPRHPVVVVVVVVVVCVVVVVVVCVVFVVAWDFDADPVRDGPDIDTD